Protein AF-A0ABD4X0Q3-F1 (afdb_monomer_lite)

Organism: Priestia megaterium (NCBI:txid1404)

pLDDT: mean 89.78, std 11.55, range [49.84, 98.06]

Sequence (63 aa):
MPRTYQVEKKAYNHSLHELFHLTVQLHNVFMENEQEPWYSVTMIVNDKTNLKVHFSYVNWNDS

Radius of gyration: 14.98 Å; chains: 1; bounding box: 36×25×40 Å

Structure (mmCIF, N/CA/C/O backbone):
data_AF-A0ABD4X0Q3-F1
#
_entry.id   AF-A0ABD4X0Q3-F1
#
loop_
_atom_site.group_PDB
_atom_site.id
_atom_site.type_symbol
_atom_site.label_atom_id
_atom_site.label_alt_id
_atom_site.label_comp_id
_atom_site.label_asym_id
_atom_site.label_entity_id
_atom_site.label_seq_id
_atom_site.pdbx_PDB_ins_code
_atom_site.Cartn_x
_atom_site.Cartn_y
_atom_site.Cartn_z
_atom_site.occupancy
_atom_site.B_iso_or_equiv
_atom_site.auth_seq_id
_atom_site.auth_comp_id
_atom_site.auth_asym_id
_atom_site.auth_atom_id
_atom_site.pdbx_PDB_model_num
ATOM 1 N N . MET A 1 1 ? -13.560 10.717 10.388 1.00 53.84 1 MET A N 1
ATOM 2 C CA . MET A 1 1 ? -13.325 9.956 11.633 1.00 53.84 1 MET A CA 1
ATOM 3 C C . MET A 1 1 ? -14.605 9.240 11.992 1.00 53.84 1 MET A C 1
ATOM 5 O O . MET A 1 1 ? -15.615 9.935 12.098 1.00 53.84 1 MET A O 1
ATOM 9 N N . PRO A 1 2 ? -14.621 7.908 12.131 1.00 49.84 2 PRO A N 1
ATOM 10 C CA . PRO A 1 2 ? -15.836 7.236 12.547 1.00 49.84 2 PRO A CA 1
ATOM 11 C C . PRO A 1 2 ? -16.143 7.713 13.967 1.00 49.84 2 PRO A C 1
ATOM 13 O O . PRO A 1 2 ? -15.372 7.457 14.883 1.00 49.84 2 PRO A O 1
ATOM 16 N N . ARG A 1 3 ? -17.267 8.413 14.156 1.00 57.03 3 ARG A N 1
ATOM 17 C CA . ARG A 1 3 ? -17.810 8.723 15.495 1.00 57.03 3 ARG A CA 1
ATOM 18 C C . ARG A 1 3 ? -18.156 7.444 16.281 1.00 57.03 3 ARG A C 1
ATOM 20 O O . ARG A 1 3 ? -18.474 7.512 17.458 1.00 57.03 3 ARG A O 1
ATOM 27 N N . THR A 1 4 ? -18.108 6.301 15.597 1.00 67.00 4 THR A N 1
ATOM 28 C CA . THR A 1 4 ? -18.447 4.950 16.037 1.00 67.00 4 THR A CA 1
ATOM 29 C C . THR A 1 4 ? -17.405 4.316 16.956 1.00 67.00 4 THR A C 1
ATOM 31 O O . THR A 1 4 ? -17.761 3.472 17.769 1.00 67.00 4 THR A O 1
ATOM 34 N N . TYR A 1 5 ? -16.136 4.720 16.858 1.00 67.31 5 TYR A N 1
ATOM 35 C CA . TYR A 1 5 ? -15.064 4.213 17.715 1.00 67.31 5 TYR A CA 1
ATOM 36 C C . TYR A 1 5 ? -14.504 5.386 18.519 1.00 67.31 5 TYR A C 1
ATOM 38 O O . TYR A 1 5 ? -14.131 6.403 17.937 1.00 67.31 5 TYR A O 1
ATOM 46 N N . GLN A 1 6 ? -14.457 5.266 19.849 1.00 74.81 6 GLN A N 1
ATOM 47 C CA . GLN A 1 6 ? -13.932 6.292 20.767 1.00 74.81 6 GLN A CA 1
ATOM 48 C C . GLN A 1 6 ? -12.394 6.383 20.703 1.00 74.81 6 GLN A C 1
ATOM 50 O O . GLN A 1 6 ? -11.706 6.365 21.717 1.00 74.81 6 GLN A O 1
ATOM 55 N N . VAL A 1 7 ? -11.837 6.432 19.495 1.00 78.31 7 VAL A N 1
ATOM 56 C CA . VAL A 1 7 ? -10.402 6.585 19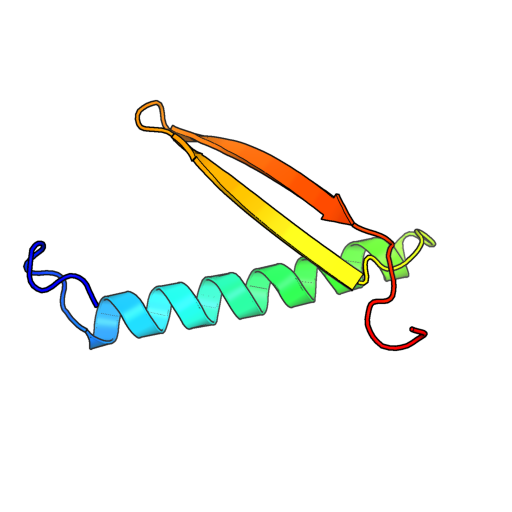.271 1.00 78.31 7 VAL A CA 1
ATOM 57 C C . VAL A 1 7 ? -10.058 8.063 19.380 1.00 78.31 7 VAL A C 1
ATOM 59 O O . VAL A 1 7 ? -10.704 8.918 18.767 1.00 78.31 7 VAL A O 1
ATOM 62 N N . GLU A 1 8 ? -9.021 8.375 20.153 1.00 86.94 8 GLU A N 1
ATOM 63 C CA . GLU A 1 8 ? -8.519 9.736 20.269 1.00 86.94 8 GLU A CA 1
ATOM 64 C C . GLU A 1 8 ? -8.069 10.247 18.891 1.00 86.94 8 GLU A C 1
ATOM 66 O O . GLU A 1 8 ? -7.187 9.676 18.246 1.00 86.94 8 GLU A O 1
ATOM 71 N N . LYS A 1 9 ? -8.655 11.363 18.435 1.00 86.69 9 LYS A N 1
ATOM 72 C CA . LYS A 1 9 ? -8.364 11.953 17.116 1.00 86.69 9 LYS A CA 1
ATOM 73 C C . LYS A 1 9 ? -6.868 12.204 16.907 1.00 86.69 9 LYS A C 1
ATOM 75 O O . LYS A 1 9 ? -6.369 12.035 15.797 1.00 86.69 9 LYS A O 1
ATOM 80 N N . LYS A 1 10 ? -6.163 12.622 17.962 1.00 90.00 10 LYS A N 1
ATOM 81 C CA . LYS A 1 10 ? -4.724 12.895 17.923 1.00 90.00 10 LYS A CA 1
ATOM 82 C C . LYS A 1 10 ? -3.920 11.619 17.681 1.00 90.00 10 LYS A C 1
ATOM 84 O O . LYS A 1 10 ? -3.070 11.628 16.798 1.00 90.00 10 LYS A O 1
ATOM 89 N N . ALA A 1 11 ? -4.225 10.540 18.403 1.00 90.75 11 ALA A N 1
ATOM 90 C CA . ALA A 1 11 ? -3.577 9.244 18.219 1.00 90.75 11 ALA A CA 1
ATOM 91 C C . ALA A 1 11 ? -3.814 8.700 16.803 1.00 90.75 11 ALA A C 1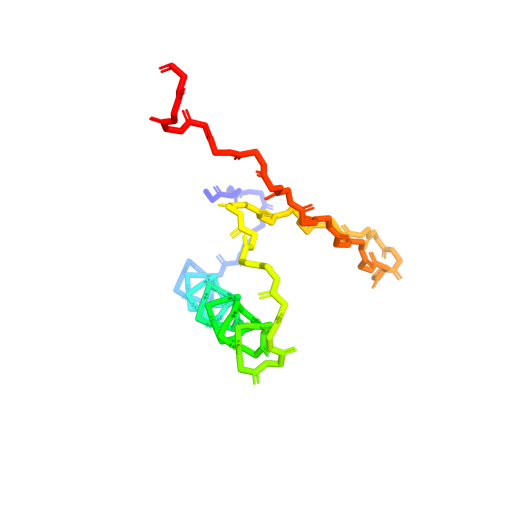
ATOM 93 O O . ALA A 1 11 ? -2.862 8.348 16.116 1.00 90.75 11 ALA A O 1
ATOM 94 N N . TYR A 1 12 ? -5.060 8.748 16.318 1.00 89.12 12 TYR A N 1
ATOM 95 C CA . TYR A 1 12 ? -5.381 8.346 14.946 1.00 89.12 12 TYR A CA 1
ATOM 96 C C . TYR A 1 12 ? -4.582 9.145 13.907 1.00 89.12 12 TYR A C 1
ATOM 98 O O . TYR A 1 12 ? -3.986 8.570 13.000 1.00 89.12 12 TYR A O 1
ATOM 106 N N . ASN A 1 13 ? -4.561 10.477 14.034 1.00 91.44 13 ASN A N 1
ATOM 107 C CA . ASN A 1 13 ? -3.824 11.332 13.105 1.00 91.44 13 ASN A CA 1
ATOM 108 C C . ASN A 1 13 ? -2.325 11.031 13.140 1.00 91.44 13 ASN A C 1
ATOM 110 O O . ASN A 1 13 ? -1.697 10.988 12.089 1.00 91.44 13 ASN A O 1
ATOM 114 N N . HIS A 1 14 ? -1.761 10.813 14.330 1.00 94.94 14 HIS A N 1
ATOM 115 C CA . HIS A 1 14 ? -0.356 10.459 14.481 1.00 94.94 14 HIS A CA 1
ATOM 116 C C . HIS A 1 14 ? -0.024 9.161 13.734 1.00 94.94 14 HIS A C 1
ATOM 118 O O . HIS A 1 14 ? 0.863 9.174 12.884 1.00 94.94 14 HIS A O 1
ATOM 124 N N . SER A 1 15 ? -0.798 8.094 13.951 1.00 93.69 15 SER A N 1
ATOM 125 C CA . SER A 1 15 ? -0.608 6.822 13.242 1.00 93.69 15 SER A CA 1
ATOM 126 C C . SER A 1 15 ? -0.803 6.951 11.729 1.00 93.69 15 SER A C 1
ATOM 128 O O . SER A 1 15 ? -0.078 6.328 10.958 1.00 93.69 15 SER A O 1
ATOM 130 N N . LEU A 1 16 ? -1.749 7.779 11.274 1.00 92.50 16 LEU A N 1
ATOM 131 C CA . LEU A 1 16 ? -1.946 8.032 9.845 1.00 92.50 16 LEU A CA 1
ATOM 132 C C . LEU A 1 16 ? -0.739 8.751 9.218 1.00 92.50 16 LEU A C 1
ATOM 134 O O . LEU A 1 16 ? -0.318 8.397 8.118 1.00 92.50 16 LEU A O 1
ATOM 138 N N . HIS A 1 17 ? -0.173 9.743 9.911 1.00 96.06 17 HIS A N 1
ATOM 139 C CA . HIS A 1 17 ? 1.035 10.438 9.460 1.00 96.06 17 HIS A CA 1
ATOM 140 C C . HIS A 1 17 ? 2.249 9.511 9.419 1.00 96.06 17 HIS A C 1
ATOM 142 O O . HIS A 1 17 ? 3.020 9.561 8.462 1.00 96.06 17 HIS A O 1
ATOM 148 N N . GLU A 1 18 ? 2.404 8.655 10.426 1.00 97.50 18 GLU A N 1
ATOM 149 C CA . GLU A 1 18 ? 3.470 7.657 10.466 1.00 97.50 18 GLU A CA 1
ATOM 150 C C . GLU A 1 18 ? 3.347 6.665 9.302 1.00 97.50 18 GLU A C 1
ATOM 152 O O . GLU A 1 18 ? 4.313 6.462 8.568 1.00 97.50 18 GLU A O 1
ATOM 157 N N . LEU A 1 19 ? 2.147 6.131 9.045 1.00 95.06 19 LEU A N 1
ATOM 158 C CA . LEU A 1 19 ? 1.898 5.236 7.911 1.00 95.06 19 LEU A CA 1
ATOM 159 C C . LEU A 1 19 ? 2.229 5.898 6.567 1.00 95.06 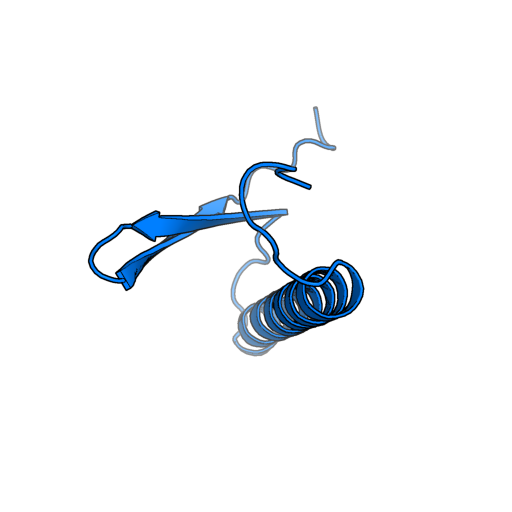19 LEU A C 1
ATOM 161 O O . LEU A 1 19 ? 2.832 5.269 5.696 1.00 95.06 19 LEU A O 1
ATOM 165 N N . PHE A 1 20 ? 1.862 7.170 6.397 1.00 95.19 20 PHE A N 1
ATOM 166 C CA . PHE A 1 20 ? 2.216 7.928 5.199 1.00 95.19 20 PHE A CA 1
ATOM 167 C C . 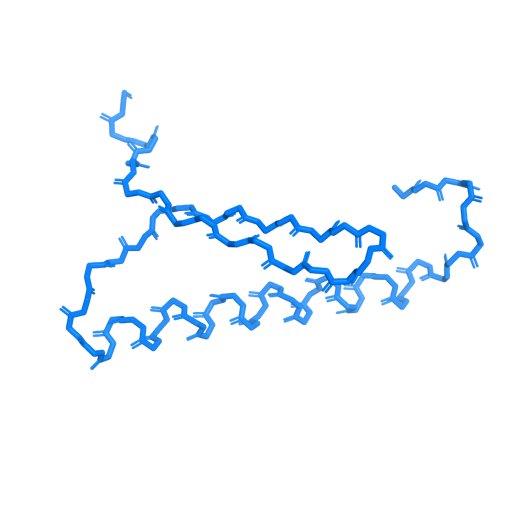PHE A 1 20 ? 3.736 8.074 5.055 1.00 95.19 20 PHE A C 1
ATOM 169 O O . PHE A 1 20 ? 4.279 7.818 3.982 1.00 95.19 20 PHE A O 1
ATOM 176 N N . HIS A 1 21 ? 4.435 8.420 6.137 1.00 97.88 21 HIS A N 1
ATOM 177 C CA . HIS A 1 21 ? 5.891 8.541 6.129 1.00 97.88 21 HIS A CA 1
ATOM 178 C C . HIS A 1 21 ? 6.577 7.217 5.763 1.00 97.88 21 HIS A C 1
ATOM 180 O O . HIS A 1 21 ? 7.438 7.197 4.885 1.00 97.88 21 HIS A O 1
ATOM 186 N N . LEU A 1 22 ? 6.148 6.106 6.366 1.00 97.62 22 LEU A N 1
ATOM 187 C CA . LEU A 1 22 ? 6.650 4.766 6.044 1.00 97.62 22 LEU A CA 1
ATOM 188 C C . LEU A 1 22 ? 6.365 4.380 4.586 1.00 97.62 22 LEU A C 1
ATOM 190 O O . LEU A 1 22 ? 7.195 3.749 3.940 1.00 97.62 22 LEU A O 1
ATOM 194 N N . THR A 1 23 ? 5.221 4.796 4.042 1.00 96.38 23 THR A N 1
ATOM 195 C CA . THR A 1 23 ? 4.865 4.558 2.635 1.00 96.38 23 THR A CA 1
ATOM 196 C C . THR A 1 23 ? 5.801 5.305 1.678 1.00 96.38 23 THR A C 1
ATOM 198 O O . THR A 1 23 ? 6.210 4.744 0.663 1.00 96.38 23 THR A O 1
ATOM 201 N N . VAL A 1 24 ? 6.205 6.534 2.016 1.00 96.38 24 VAL A N 1
ATOM 202 C CA . VAL A 1 24 ? 7.218 7.287 1.253 1.00 96.38 24 VAL A CA 1
ATOM 203 C C . VAL A 1 24 ? 8.594 6.627 1.361 1.00 96.38 24 VAL A C 1
ATOM 205 O O . VAL A 1 24 ? 9.281 6.481 0.354 1.00 96.38 24 VAL A O 1
ATOM 208 N N . GLN A 1 25 ? 8.995 6.174 2.553 1.00 98.00 25 GLN A N 1
ATOM 209 C CA . GLN A 1 25 ? 10.257 5.444 2.712 1.00 98.00 25 GLN A CA 1
ATOM 210 C C . GLN A 1 25 ? 10.276 4.154 1.881 1.00 98.00 25 GLN A C 1
ATOM 212 O O . GLN A 1 25 ? 11.266 3.872 1.212 1.00 98.00 25 GLN A O 1
ATOM 217 N N . LEU A 1 26 ? 9.169 3.406 1.859 1.00 96.38 26 LEU A N 1
ATOM 218 C CA . LEU A 1 26 ? 9.026 2.217 1.019 1.00 96.38 26 LEU A CA 1
ATOM 219 C C . LEU A 1 26 ? 9.178 2.547 -0.472 1.00 96.38 26 LEU A C 1
ATOM 221 O O . LEU A 1 26 ? 9.817 1.792 -1.197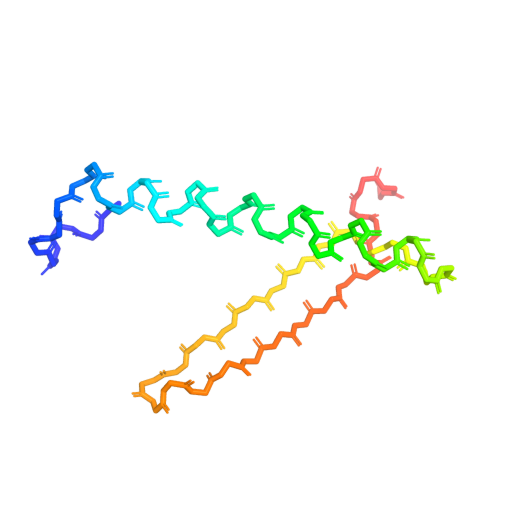 1.00 96.38 26 LEU A O 1
ATOM 225 N N . HIS A 1 27 ? 8.626 3.676 -0.925 1.00 96.06 27 HIS A N 1
ATOM 226 C CA . HIS A 1 27 ? 8.811 4.147 -2.297 1.00 96.06 27 HIS A CA 1
ATOM 227 C C . HIS A 1 27 ? 10.294 4.379 -2.623 1.00 96.06 27 HIS A C 1
ATOM 229 O O . HIS A 1 27 ? 10.781 3.925 -3.657 1.00 96.06 27 HIS A O 1
ATOM 235 N N . ASN A 1 28 ? 11.029 5.018 -1.710 1.00 97.00 28 ASN A N 1
ATOM 236 C CA . ASN A 1 28 ? 12.461 5.267 -1.880 1.00 97.00 28 ASN A CA 1
ATOM 237 C C . ASN A 1 28 ? 13.267 3.970 -1.966 1.00 97.00 28 ASN A C 1
ATOM 239 O O . ASN A 1 28 ? 14.110 3.854 -2.847 1.00 97.00 28 ASN A O 1
ATOM 243 N N . VAL A 1 29 ? 12.957 2.972 -1.132 1.00 97.31 29 VAL A N 1
ATOM 244 C CA . VAL A 1 29 ? 13.625 1.661 -1.185 1.00 97.31 29 VAL A CA 1
ATOM 245 C C . VAL A 1 29 ? 13.471 1.010 -2.564 1.00 97.31 29 VAL A C 1
ATOM 247 O O . VAL A 1 29 ? 14.426 0.429 -3.066 1.00 97.31 29 VAL A O 1
ATOM 250 N N . PHE A 1 30 ? 12.308 1.120 -3.214 1.00 96.44 30 PHE A N 1
ATOM 251 C CA . PHE A 1 30 ? 12.126 0.590 -4.572 1.00 96.44 30 PHE A CA 1
ATOM 252 C C . PHE A 1 30 ? 13.061 1.288 -5.567 1.00 96.44 30 PHE A C 1
ATOM 254 O O . PHE A 1 30 ? 13.777 0.613 -6.305 1.00 96.44 30 PHE A O 1
ATOM 261 N N . MET A 1 31 ? 13.111 2.622 -5.532 1.00 96.12 31 MET A N 1
ATOM 262 C CA . MET A 1 31 ? 13.984 3.410 -6.410 1.00 96.12 31 MET A CA 1
ATOM 263 C C . MET A 1 31 ? 15.473 3.122 -6.170 1.00 96.12 31 MET A C 1
ATOM 265 O O . MET A 1 31 ? 16.232 2.984 -7.125 1.00 96.12 31 MET A O 1
ATOM 269 N N . GLU A 1 32 ? 15.893 2.989 -4.909 1.00 98.06 32 GLU A N 1
ATOM 270 C CA . GLU A 1 32 ? 17.270 2.635 -4.527 1.00 98.06 32 GLU A CA 1
ATOM 271 C C . GLU A 1 32 ? 17.687 1.247 -5.032 1.00 98.06 32 GLU A C 1
ATOM 273 O O . GLU A 1 32 ? 18.871 0.997 -5.239 1.00 98.06 32 GLU A O 1
ATOM 278 N N . ASN A 1 33 ? 16.719 0.356 -5.253 1.00 97.69 33 ASN A N 1
ATOM 279 C CA . ASN A 1 33 ? 16.930 -0.979 -5.809 1.00 97.69 33 ASN A CA 1
ATOM 280 C C . ASN A 1 33 ? 16.646 -1.039 -7.32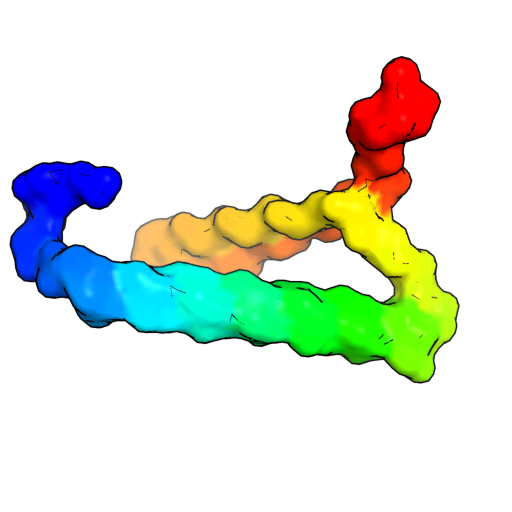0 1.00 97.69 33 ASN A C 1
ATOM 282 O O . ASN A 1 33 ? 16.356 -2.116 -7.842 1.00 97.69 33 ASN A O 1
ATOM 286 N N . GLU A 1 34 ? 16.704 0.105 -8.012 1.00 96.94 34 GLU A N 1
ATOM 287 C CA . GLU A 1 34 ? 16.503 0.231 -9.465 1.00 96.94 34 GLU A CA 1
ATOM 288 C C . GLU A 1 34 ? 15.142 -0.302 -9.954 1.00 96.94 34 GLU A C 1
ATOM 290 O O . GLU A 1 34 ? 14.977 -0.659 -11.122 1.00 96.94 34 GLU A O 1
ATOM 295 N N . GLN A 1 35 ? 14.141 -0.357 -9.070 1.00 96.19 35 GLN A N 1
ATOM 296 C CA . GLN A 1 35 ? 12.780 -0.727 -9.442 1.00 96.19 35 GLN A CA 1
ATOM 297 C C . GLN A 1 35 ? 12.004 0.492 -9.933 1.00 96.19 35 GLN A C 1
ATOM 299 O O . GLN A 1 35 ? 12.219 1.622 -9.490 1.00 96.19 35 GLN A O 1
ATOM 304 N N . GLU A 1 36 ? 11.053 0.245 -10.832 1.00 93.25 36 GLU A N 1
ATOM 305 C CA . GLU A 1 36 ? 10.155 1.284 -11.319 1.00 93.25 36 GLU A CA 1
ATOM 306 C C . GLU A 1 36 ? 9.340 1.881 -10.150 1.00 93.25 36 GLU A C 1
ATOM 308 O O . GLU A 1 36 ? 8.818 1.129 -9.312 1.00 93.25 36 GLU A O 1
ATOM 313 N N . PRO A 1 37 ? 9.216 3.218 -10.062 1.00 93.94 37 PRO A N 1
ATOM 314 C CA . PRO A 1 37 ? 8.404 3.862 -9.041 1.00 93.94 37 PRO A CA 1
ATOM 315 C C . PRO A 1 37 ? 6.914 3.643 -9.322 1.00 93.94 37 PRO A C 1
ATOM 317 O O . PRO A 1 37 ? 6.415 3.884 -10.418 1.00 93.94 37 PRO A O 1
ATOM 320 N N . TRP A 1 38 ? 6.174 3.219 -8.303 1.00 95.50 38 TRP A N 1
ATOM 321 C CA . TRP A 1 38 ? 4.717 3.107 -8.376 1.00 95.50 38 TRP A CA 1
ATOM 322 C C . TRP A 1 38 ? 4.039 4.472 -8.184 1.00 95.50 38 TRP A C 1
ATOM 324 O O . TRP A 1 38 ? 4.482 5.293 -7.385 1.00 95.50 38 TRP A O 1
ATOM 334 N N . TYR A 1 39 ? 2.916 4.705 -8.865 1.00 94.00 39 TYR A N 1
ATOM 335 C CA . TYR A 1 39 ? 2.156 5.963 -8.774 1.00 94.00 39 TYR A CA 1
ATOM 336 C C . TYR A 1 39 ? 1.140 5.958 -7.632 1.00 94.00 39 TYR A C 1
ATOM 338 O O . TYR A 1 39 ? 0.798 7.002 -7.079 1.00 94.00 39 TYR A O 1
ATOM 346 N N . SER A 1 40 ? 0.628 4.782 -7.268 1.00 94.38 40 SER A N 1
ATOM 347 C CA . SER A 1 40 ? -0.286 4.634 -6.136 1.00 94.38 40 SER A CA 1
ATOM 348 C C . SER A 1 40 ? -0.138 3.272 -5.469 1.00 94.38 40 SER A C 1
ATOM 350 O O . SER A 1 40 ? 0.264 2.291 -6.095 1.00 94.38 40 SER A O 1
ATOM 352 N N . VAL A 1 41 ? -0.479 3.210 -4.182 1.00 95.00 41 VAL A N 1
ATOM 353 C CA . VAL A 1 41 ? -0.473 1.978 -3.391 1.00 95.00 41 VAL A CA 1
ATOM 354 C C . VAL A 1 41 ? -1.809 1.808 -2.678 1.00 95.00 41 VAL A C 1
ATOM 356 O O . VAL A 1 41 ? -2.356 2.752 -2.110 1.00 95.00 41 VAL A O 1
ATOM 359 N N . THR A 1 42 ? -2.346 0.591 -2.711 1.00 95.44 42 THR A N 1
ATOM 360 C CA . THR A 1 42 ? -3.546 0.198 -1.967 1.00 95.44 42 THR A CA 1
ATOM 361 C C . THR A 1 42 ? -3.171 -0.852 -0.934 1.00 95.44 42 THR A C 1
ATOM 363 O O . THR A 1 42 ? -2.597 -1.887 -1.276 1.00 95.44 42 THR A O 1
ATOM 366 N N . MET A 1 43 ? -3.518 -0.599 0.328 1.00 95.06 43 MET A N 1
ATOM 367 C CA . MET A 1 43 ? -3.299 -1.519 1.443 1.00 95.06 43 MET A CA 1
ATOM 368 C C . MET A 1 43 ? -4.646 -1.945 2.025 1.00 95.06 43 MET A C 1
ATOM 370 O O . MET A 1 43 ? -5.472 -1.101 2.371 1.00 95.06 43 MET A O 1
ATOM 374 N N . ILE A 1 44 ? -4.871 -3.253 2.134 1.00 95.00 44 ILE A N 1
ATOM 375 C CA . ILE A 1 44 ? -6.085 -3.831 2.718 1.00 95.00 44 ILE A CA 1
ATOM 376 C C . ILE A 1 44 ? -5.672 -4.734 3.872 1.00 95.00 44 ILE A C 1
ATOM 378 O O . ILE A 1 44 ? -4.943 -5.705 3.671 1.00 95.00 44 ILE A O 1
ATOM 382 N N . VAL A 1 45 ? -6.174 -4.426 5.067 1.00 93.06 45 VAL A N 1
ATOM 383 C CA . VAL A 1 45 ? -6.031 -5.264 6.261 1.00 93.06 45 VAL A CA 1
ATOM 384 C C . VAL A 1 45 ? -7.392 -5.860 6.582 1.00 93.06 45 VAL A C 1
ATOM 386 O O . VAL A 1 45 ? -8.386 -5.136 6.638 1.00 93.06 45 VAL A O 1
ATOM 389 N N . ASN A 1 46 ? -7.453 -7.177 6.760 1.00 92.94 46 ASN A N 1
ATOM 390 C CA . ASN A 1 46 ? -8.679 -7.843 7.193 1.00 92.94 46 ASN A CA 1
ATOM 391 C C . ASN A 1 46 ? -8.721 -8.043 8.719 1.00 92.94 46 ASN A C 1
ATOM 393 O O . ASN A 1 46 ? -7.762 -7.779 9.440 1.00 92.94 46 ASN A O 1
ATOM 397 N N . ASP A 1 47 ? -9.848 -8.553 9.201 1.00 93.50 47 ASP A N 1
ATOM 398 C CA . ASP A 1 47 ? -10.095 -8.927 10.598 1.00 93.50 47 ASP A CA 1
ATOM 399 C C . ASP A 1 47 ? -9.111 -9.976 11.148 1.00 93.50 47 ASP A C 1
ATOM 401 O O . ASP A 1 47 ? -8.850 -10.017 12.347 1.00 93.50 47 ASP A O 1
ATOM 405 N N . LYS A 1 48 ? -8.516 -10.788 10.270 1.00 95.81 48 LYS A N 1
ATOM 406 C CA . LYS A 1 48 ? -7.459 -11.757 10.598 1.00 95.81 48 LYS A CA 1
ATOM 407 C C . LYS A 1 48 ? -6.052 -11.161 10.559 1.00 95.81 48 LYS A C 1
ATOM 409 O O . LYS A 1 48 ? -5.087 -11.918 10.587 1.00 95.81 48 LYS A O 1
ATOM 414 N N . THR A 1 49 ? -5.914 -9.838 10.476 1.00 91.19 49 THR A N 1
ATOM 415 C CA . THR A 1 49 ? -4.627 -9.120 10.389 1.00 91.19 49 THR A CA 1
ATOM 416 C C . THR A 1 49 ? -3.778 -9.456 9.160 1.00 91.19 49 THR A C 1
ATOM 418 O O . THR A 1 49 ? -2.598 -9.122 9.099 1.00 91.19 49 THR A O 1
ATOM 421 N N . ASN A 1 50 ? -4.374 -10.064 8.133 1.00 96.75 50 ASN A N 1
ATOM 422 C CA . ASN A 1 50 ? -3.688 -10.288 6.869 1.00 96.75 50 ASN A CA 1
ATOM 423 C C . ASN A 1 50 ? -3.617 -8.975 6.094 1.00 96.75 50 ASN A C 1
ATOM 425 O O . ASN A 1 50 ? -4.652 -8.379 5.782 1.00 96.75 50 ASN A O 1
ATOM 429 N N . LEU A 1 51 ? -2.397 -8.576 5.742 1.00 94.56 51 LEU A N 1
ATOM 430 C CA . LEU A 1 51 ? -2.122 -7.424 4.898 1.00 94.56 51 LEU A CA 1
ATOM 431 C C . LEU A 1 51 ? -2.003 -7.858 3.432 1.00 94.56 51 LEU A C 1
ATOM 433 O O . LEU A 1 51 ? -1.183 -8.708 3.085 1.00 94.56 51 LEU A O 1
ATOM 437 N N . LYS A 1 52 ? -2.801 -7.238 2.563 1.00 96.62 52 LYS A N 1
ATOM 438 C CA . LYS A 1 52 ? -2.621 -7.272 1.108 1.00 96.62 52 LYS A CA 1
ATOM 439 C C . LYS A 1 52 ? -2.183 -5.897 0.629 1.00 96.62 52 LYS A C 1
ATOM 441 O O . LYS A 1 52 ? -2.817 -4.902 0.978 1.00 96.62 52 LYS A O 1
ATOM 446 N N . VAL A 1 53 ? -1.137 -5.860 -0.189 1.00 95.31 53 VAL A N 1
ATOM 447 C CA . VAL A 1 53 ? -0.596 -4.631 -0.778 1.00 95.31 53 VAL A CA 1
ATOM 448 C C . VAL A 1 53 ? -0.620 -4.758 -2.294 1.00 95.31 53 VAL A C 1
ATOM 450 O O . VAL A 1 53 ? -0.228 -5.791 -2.836 1.00 95.31 53 VAL A O 1
ATOM 453 N N . HIS A 1 54 ? -1.100 -3.721 -2.971 1.00 96.44 54 HIS A N 1
ATOM 454 C CA . HIS A 1 54 ? -1.088 -3.615 -4.424 1.00 96.44 54 HIS A CA 1
ATOM 455 C C . HIS A 1 54 ? -0.462 -2.284 -4.835 1.00 96.44 54 HIS A C 1
ATOM 457 O O . HIS A 1 54 ? -0.921 -1.228 -4.396 1.00 96.44 54 HIS A O 1
ATOM 463 N N . PHE A 1 55 ? 0.563 -2.348 -5.681 1.00 95.62 55 PHE A N 1
ATOM 464 C CA . PHE A 1 55 ? 1.225 -1.192 -6.275 1.00 95.62 55 PHE A CA 1
ATOM 465 C C . PHE A 1 55 ? 0.709 -1.010 -7.701 1.00 95.62 55 PHE A C 1
ATOM 467 O O . PHE A 1 55 ? 0.709 -1.960 -8.484 1.00 95.62 55 PHE A O 1
ATOM 474 N N . SER A 1 56 ? 0.255 0.197 -8.024 1.00 95.12 56 SER A N 1
ATOM 475 C CA . SER A 1 56 ? -0.225 0.548 -9.356 1.00 95.12 56 SER A CA 1
ATOM 476 C C . SER A 1 56 ? 0.747 1.501 -10.035 1.00 95.12 56 SER A C 1
ATOM 478 O O . SER A 1 56 ? 1.174 2.504 -9.459 1.00 95.12 56 SER A O 1
ATOM 480 N N . TYR A 1 57 ? 1.047 1.175 -11.287 1.00 94.31 57 TYR A N 1
ATOM 481 C CA . TYR A 1 57 ? 1.958 1.902 -12.167 1.00 94.31 57 TYR A CA 1
ATOM 482 C C . TYR A 1 57 ? 1.210 2.797 -13.166 1.00 94.31 57 TYR A C 1
ATOM 484 O O . TYR A 1 57 ? 1.795 3.344 -14.092 1.00 94.31 57 TYR A O 1
ATOM 492 N N . VAL A 1 58 ? -0.103 2.958 -12.984 1.00 93.19 58 VAL A N 1
ATOM 493 C CA . VAL A 1 58 ? -0.910 3.855 -13.814 1.00 93.19 58 VAL A CA 1
ATOM 494 C C . VAL A 1 58 ? -0.703 5.295 -13.352 1.00 93.19 58 VAL A C 1
ATOM 496 O O . VAL A 1 58 ? -1.080 5.651 -12.231 1.00 93.19 58 VAL A O 1
ATOM 499 N N . ASN A 1 59 ? -0.153 6.131 -14.235 1.00 88.25 59 ASN A N 1
ATOM 500 C CA . ASN A 1 59 ? -0.088 7.573 -14.036 1.00 88.25 59 ASN A CA 1
ATOM 501 C C . ASN A 1 59 ? -1.433 8.225 -14.387 1.00 88.25 59 ASN A C 1
ATOM 503 O O . ASN A 1 59 ? -1.699 8.569 -15.535 1.00 88.25 59 ASN A O 1
ATOM 507 N N . TRP A 1 60 ? -2.281 8.434 -13.383 1.00 78.56 60 TRP A N 1
ATOM 508 C CA . TRP A 1 60 ? -3.585 9.087 -13.560 1.00 78.56 60 TRP A CA 1
ATOM 509 C C . TRP A 1 60 ? -3.493 10.572 -13.945 1.00 78.56 60 TRP A C 1
ATOM 511 O O . TRP A 1 60 ? -4.509 11.169 -14.284 1.00 78.56 60 TRP A O 1
ATOM 521 N N . ASN A 1 61 ? -2.301 11.173 -13.872 1.00 76.81 61 ASN A N 1
ATOM 522 C CA . ASN A 1 61 ? -2.063 12.561 -14.262 1.00 76.81 61 ASN A CA 1
ATOM 523 C C . ASN A 1 61 ? -1.633 12.709 -15.736 1.00 76.81 61 ASN A C 1
ATOM 525 O O . ASN A 1 61 ? -1.535 13.831 -16.218 1.00 76.81 61 ASN A O 1
ATOM 529 N N . ASP A 1 62 ? -1.376 11.597 -16.434 1.00 75.88 62 ASP A N 1
ATOM 530 C CA . ASP A 1 62 ? -1.065 11.547 -17.876 1.00 75.88 62 ASP A CA 1
ATOM 531 C C . ASP A 1 62 ? -2.310 11.243 -18.738 1.00 75.88 62 ASP A C 1
ATOM 533 O O . ASP A 1 62 ? -2.201 10.780 -19.873 1.00 75.88 62 ASP A O 1
ATOM 537 N N . SER A 1 63 ? -3.509 11.447 -18.179 1.00 58.28 63 SER A N 1
ATOM 538 C CA . SER A 1 63 ? -4.806 11.184 -18.830 1.00 58.28 63 SER A CA 1
ATOM 539 C C . SER A 1 63 ? -5.470 12.445 -19.370 1.00 58.28 63 SER A C 1
ATOM 541 O O . SER A 1 63 ? -5.426 13.482 -18.671 1.00 58.28 63 SER A O 1
#

InterPro domains:
  IPR006728 Immunity protein YezG-like [PF04634] (2-62)
  IPR036170 Immunity protein YezG-like superfamily [SSF160424] (2-62)

Foldseek 3Di:
DPPPDPDDPVVVVVVVVVVVVVVVVVQVVCVVVVHDGFPDKDWDQDPVRDIDIDGHNDDPVVD

Secondary structure (DSSP, 8-state):
--TTS---HHHHHHHHHHHHHHHHHHHHHHHHTTPPPPSEEEEEE-TT--EEEEEE---TT--